Protein AF-A0A3S1QJS0-F1 (afdb_monomer_lite)

Foldseek 3Di:
DDDDPVVVCVVVVHDDDDDDDDPDPDDQWDDDDPDIGGDDDACDDPNDGPDDDDD

Sequence (55 aa):
MGETIEKRLSDLGVTIPAAAAPAANYVPYCRTGNLLFTAGQLPLKDGKLQASGLL

Radius of gyration: 14.77 Å; chains: 1; bounding box: 33×22×43 Å

Secondary structure (DSSP, 8-state):
--S-HHHHHHHTT--PPPPPPPSSSS-SEEEETTEEEEPP---EETTEE------

pLDDT: mean 92.68, std 7.16, range [61.0, 98.56]

Structure (mmCIF, N/CA/C/O backbone):
data_AF-A0A3S1QJS0-F1
#
_entry.id   AF-A0A3S1QJS0-F1
#
loop_
_atom_site.group_PDB
_atom_site.id
_atom_site.type_symbol
_atom_site.label_atom_id
_atom_site.label_alt_id
_atom_site.label_comp_id
_atom_site.label_asym_i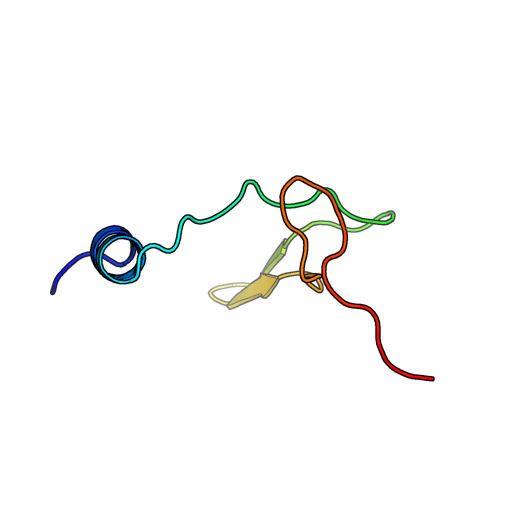d
_atom_site.label_entity_id
_atom_site.label_seq_id
_atom_site.pdbx_PDB_ins_code
_atom_site.Cartn_x
_atom_site.Cartn_y
_atom_site.Cartn_z
_atom_site.occupancy
_atom_site.B_iso_or_equiv
_atom_site.auth_seq_id
_atom_site.auth_comp_id
_atom_site.auth_asym_id
_atom_site.auth_atom_id
_atom_site.pdbx_PDB_model_num
ATOM 1 N N . MET A 1 1 ? -4.172 1.328 27.454 1.00 61.00 1 MET A N 1
ATOM 2 C CA . MET A 1 1 ? -4.212 1.286 25.975 1.00 61.00 1 MET A CA 1
ATOM 3 C C . MET A 1 1 ? -5.672 1.308 25.562 1.00 61.00 1 MET A C 1
ATOM 5 O O . MET A 1 1 ? -6.449 0.600 26.186 1.00 61.00 1 MET A O 1
ATOM 9 N N . GLY A 1 2 ? -6.056 2.191 24.636 1.00 82.50 2 GLY A N 1
ATOM 10 C CA . GLY A 1 2 ? -7.433 2.250 24.128 1.00 82.50 2 GLY A CA 1
ATOM 11 C C . GLY A 1 2 ? -7.744 1.086 23.184 1.00 82.50 2 GLY A C 1
ATOM 12 O O . GLY A 1 2 ? -6.933 0.171 23.053 1.00 82.50 2 GLY A O 1
ATOM 13 N N . GLU A 1 3 ? -8.893 1.142 22.509 1.00 87.00 3 GLU A N 1
ATOM 14 C CA . GLU A 1 3 ? -9.248 0.170 21.465 1.00 87.00 3 GLU A CA 1
ATOM 15 C C . GLU A 1 3 ? -8.125 -0.025 20.436 1.00 87.00 3 GLU A C 1
ATOM 17 O O . GLU A 1 3 ? -7.411 0.929 20.098 1.00 87.00 3 GLU A O 1
ATOM 22 N N . THR A 1 4 ? -7.988 -1.261 19.945 1.00 95.44 4 THR A N 1
ATOM 23 C CA . THR A 1 4 ? -6.939 -1.654 19.000 1.00 95.44 4 THR A CA 1
ATOM 24 C C . THR A 1 4 ? -7.121 -0.971 17.642 1.00 95.44 4 THR A C 1
ATOM 26 O O . THR A 1 4 ? -8.221 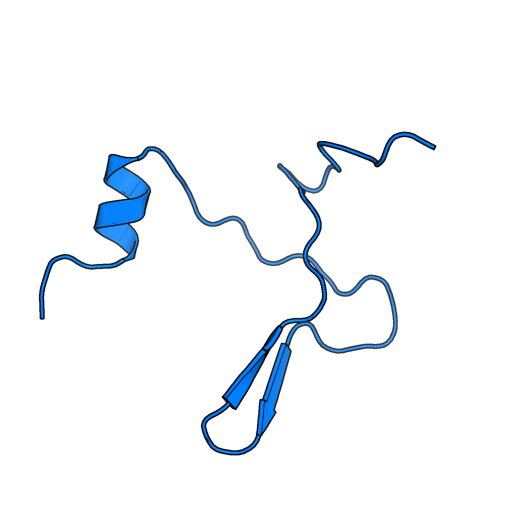-0.552 17.273 1.00 95.44 4 THR A O 1
ATOM 29 N N . ILE A 1 5 ? -6.032 -0.844 16.882 1.00 95.44 5 ILE A N 1
ATOM 30 C CA . ILE A 1 5 ? -6.061 -0.236 15.543 1.00 95.44 5 ILE A CA 1
ATOM 31 C C . ILE A 1 5 ? -6.958 -1.066 14.615 1.00 95.44 5 ILE A C 1
ATOM 33 O O . ILE A 1 5 ? -7.756 -0.509 13.865 1.00 95.44 5 ILE A O 1
ATOM 37 N N . GLU A 1 6 ? -6.884 -2.392 14.732 1.00 94.69 6 GLU A N 1
ATOM 38 C CA . GLU A 1 6 ? -7.690 -3.352 13.981 1.00 94.69 6 GLU A CA 1
ATOM 39 C C . GLU A 1 6 ? -9.185 -3.132 14.218 1.00 94.69 6 GLU A C 1
ATOM 41 O O . GLU A 1 6 ? -9.960 -3.131 13.263 1.00 94.69 6 GLU A O 1
ATOM 46 N N . LYS A 1 7 ? -9.592 -2.876 15.470 1.00 95.25 7 LYS A N 1
ATOM 47 C CA . LYS A 1 7 ? -10.994 -2.604 15.793 1.00 95.25 7 LYS A CA 1
ATOM 48 C C . LYS A 1 7 ? -11.479 -1.316 15.130 1.00 95.25 7 LYS A C 1
ATOM 50 O O . LYS A 1 7 ? -12.509 -1.325 14.468 1.00 95.25 7 LYS A O 1
ATOM 55 N N . ARG A 1 8 ? -10.709 -0.229 15.241 1.00 96.12 8 ARG A N 1
ATOM 56 C CA . ARG A 1 8 ? -11.074 1.068 14.639 1.00 96.12 8 ARG A CA 1
ATOM 57 C C . ARG A 1 8 ? -11.225 0.985 13.122 1.00 96.12 8 ARG A C 1
ATOM 59 O O . ARG A 1 8 ? -12.119 1.610 12.565 1.00 96.12 8 ARG A O 1
ATOM 66 N N . LEU A 1 9 ? -10.356 0.226 12.456 1.00 96.44 9 LEU A N 1
ATOM 67 C CA . LEU A 1 9 ? -10.453 -0.009 11.014 1.00 96.44 9 LEU A CA 1
ATOM 68 C C . LEU A 1 9 ? -11.690 -0.842 10.664 1.00 96.44 9 LEU A C 1
ATOM 70 O O . LEU A 1 9 ? -12.427 -0.480 9.747 1.00 96.44 9 LEU A O 1
ATOM 74 N N . SER A 1 10 ? -11.952 -1.905 11.429 1.00 96.00 10 SER A N 1
ATOM 75 C CA . SER A 1 10 ? -13.138 -2.747 11.253 1.00 96.00 10 SER A CA 1
ATOM 76 C C . SER A 1 10 ? -14.442 -1.965 11.429 1.00 96.00 10 SER A C 1
ATOM 78 O O . SER A 1 10 ? -15.361 -2.151 10.638 1.00 96.00 10 SER A O 1
ATOM 80 N N . ASP A 1 11 ? -14.523 -1.069 12.416 1.00 96.56 11 ASP A N 1
ATOM 81 C CA . ASP A 1 11 ? -15.707 -0.232 12.667 1.00 96.56 11 ASP A CA 1
ATOM 82 C C . ASP A 1 11 ? -15.992 0.740 11.502 1.00 96.56 11 ASP A C 1
ATOM 84 O O . ASP A 1 11 ? -17.134 1.140 11.286 1.00 96.56 11 ASP A O 1
ATOM 88 N N . LEU A 1 12 ? -14.967 1.083 10.711 1.00 97.50 12 LEU A N 1
ATOM 89 C CA . LEU A 1 12 ? -15.085 1.870 9.478 1.00 97.50 12 LEU A CA 1
ATOM 90 C C . LEU A 1 12 ? -15.339 1.009 8.227 1.00 97.50 12 LEU A C 1
ATOM 92 O O . LEU A 1 12 ? -15.420 1.545 7.122 1.00 97.50 12 LEU A O 1
ATOM 96 N N . GLY A 1 13 ? -15.428 -0.317 8.368 1.00 96.88 13 GLY A N 1
ATOM 97 C CA . GLY A 1 13 ? -15.549 -1.245 7.243 1.00 96.88 13 GLY A CA 1
ATOM 98 C C . GLY A 1 13 ? -14.279 -1.352 6.388 1.00 96.88 13 GLY A C 1
ATOM 99 O O . GLY A 1 13 ? -14.357 -1.735 5.221 1.00 96.88 13 GLY A O 1
ATOM 100 N N . VAL A 1 14 ? -13.111 -1.002 6.940 1.00 95.25 14 VAL A N 1
ATOM 101 C CA . VAL A 1 14 ? -11.819 -1.039 6.242 1.00 95.25 14 VAL A CA 1
ATOM 102 C C . VAL A 1 14 ? -11.048 -2.298 6.627 1.00 95.25 14 VAL A C 1
ATOM 104 O O . VAL A 1 14 ? -10.750 -2.535 7.795 1.00 95.25 14 VAL A O 1
ATOM 107 N N . THR A 1 15 ? -10.644 -3.076 5.627 1.00 92.69 15 THR A N 1
ATOM 108 C CA . THR A 1 15 ? -9.721 -4.206 5.787 1.00 92.69 15 THR A CA 1
ATOM 109 C C . THR A 1 15 ? -8.341 -3.833 5.264 1.00 92.69 15 THR A C 1
ATOM 111 O O . THR A 1 15 ? -8.229 -3.291 4.163 1.00 92.69 15 THR A O 1
ATOM 114 N N . ILE A 1 16 ? -7.284 -4.162 6.009 1.00 92.31 16 ILE A N 1
ATOM 115 C CA . ILE A 1 16 ? -5.913 -3.986 5.519 1.00 92.31 16 ILE A CA 1
ATOM 116 C C . ILE A 1 16 ? -5.618 -5.064 4.465 1.00 92.31 16 ILE A C 1
ATOM 118 O O . ILE A 1 16 ? -5.741 -6.252 4.775 1.00 92.31 16 ILE A O 1
ATOM 122 N N . PRO A 1 17 ? -5.256 -4.688 3.226 1.00 91.88 17 PRO A N 1
ATOM 123 C CA . PRO A 1 17 ? -4.942 -5.656 2.186 1.00 91.88 17 PRO A CA 1
ATOM 124 C C . PRO A 1 17 ? -3.590 -6.329 2.444 1.00 91.88 17 PRO A C 1
ATOM 126 O O . PRO A 1 17 ? -2.756 -5.836 3.207 1.00 91.88 17 PRO A O 1
ATOM 129 N N . ALA A 1 18 ? -3.342 -7.434 1.742 1.00 91.12 18 ALA A N 1
ATOM 130 C CA . ALA A 1 18 ? -1.994 -7.976 1.640 1.00 91.12 18 ALA A CA 1
ATOM 131 C C . ALA A 1 18 ? -1.053 -6.927 1.021 1.00 91.12 18 ALA A C 1
ATOM 133 O O . ALA A 1 18 ? -1.418 -6.242 0.061 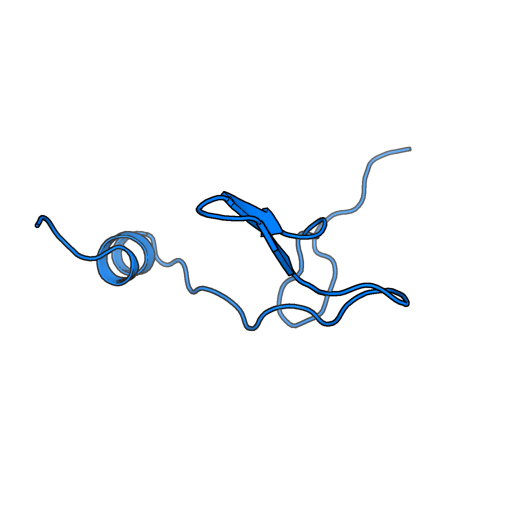1.00 91.12 18 ALA A O 1
ATOM 134 N N . ALA A 1 19 ? 0.155 -6.803 1.572 1.00 90.62 19 ALA A N 1
ATOM 135 C CA . ALA A 1 19 ? 1.144 -5.859 1.070 1.00 90.62 19 ALA A CA 1
ATOM 136 C C . ALA A 1 19 ? 1.535 -6.194 -0.378 1.00 90.62 19 ALA A C 1
ATOM 138 O O . ALA A 1 19 ? 1.744 -7.358 -0.726 1.00 90.62 19 ALA A O 1
ATOM 139 N N . ALA A 1 20 ? 1.648 -5.164 -1.216 1.00 89.88 20 ALA A N 1
ATOM 140 C CA . ALA A 1 20 ? 2.046 -5.332 -2.605 1.00 89.88 20 ALA A CA 1
ATO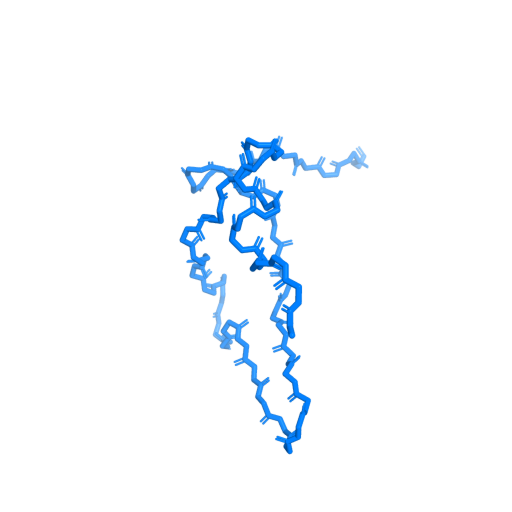M 141 C C . ALA A 1 20 ? 3.521 -5.749 -2.722 1.00 89.88 20 ALA A C 1
ATOM 143 O O . ALA A 1 20 ? 4.369 -5.338 -1.925 1.00 89.88 20 ALA A O 1
ATOM 144 N N . ALA A 1 21 ? 3.832 -6.534 -3.754 1.00 90.81 21 ALA A N 1
ATOM 145 C CA . ALA A 1 21 ? 5.214 -6.822 -4.114 1.00 90.81 21 ALA A CA 1
ATOM 146 C C . ALA A 1 21 ? 5.921 -5.546 -4.626 1.00 90.81 21 ALA A C 1
ATOM 148 O O . ALA A 1 21 ? 5.271 -4.697 -5.246 1.00 90.81 21 ALA A O 1
ATOM 149 N N . PRO A 1 22 ? 7.243 -5.402 -4.413 1.00 93.00 22 PRO A N 1
ATOM 150 C CA . PRO A 1 22 ? 8.018 -4.312 -5.001 1.00 93.00 22 PRO A CA 1
ATOM 151 C C . PRO A 1 22 ? 7.916 -4.287 -6.530 1.00 93.00 22 PRO A C 1
ATOM 153 O O . PRO A 1 22 ? 8.004 -5.323 -7.185 1.00 93.00 22 PRO A O 1
ATOM 156 N N . ALA A 1 23 ? 7.777 -3.092 -7.109 1.00 91.00 23 ALA A N 1
ATOM 157 C CA . ALA A 1 23 ? 7.672 -2.920 -8.563 1.00 91.00 23 ALA A CA 1
ATOM 158 C C . ALA A 1 23 ? 9.013 -3.088 -9.309 1.00 91.00 23 ALA A C 1
ATOM 160 O O . ALA A 1 23 ? 9.031 -3.169 -10.533 1.00 91.00 23 ALA A O 1
ATOM 161 N N . ALA A 1 24 ? 10.136 -3.084 -8.585 1.00 94.50 24 ALA A N 1
ATOM 162 C CA . ALA A 1 24 ? 11.486 -3.230 -9.123 1.00 94.50 24 ALA A CA 1
ATOM 163 C C . ALA A 1 24 ? 12.436 -3.757 -8.028 1.00 94.50 24 ALA A C 1
ATOM 165 O O . ALA A 1 24 ? 11.990 -4.261 -6.998 1.00 94.50 24 ALA A O 1
ATOM 166 N N . ASN A 1 25 ? 13.748 -3.607 -8.228 1.00 97.50 25 ASN A N 1
ATOM 167 C CA . ASN A 1 25 ? 14.794 -4.084 -7.317 1.00 97.50 25 ASN A CA 1
ATOM 168 C C . ASN A 1 25 ? 14.942 -3.192 -6.066 1.00 97.50 25 ASN A C 1
ATOM 170 O O . ASN A 1 25 ? 15.954 -2.517 -5.887 1.00 97.50 25 ASN A O 1
ATOM 174 N N . TYR A 1 26 ? 13.922 -3.178 -5.208 1.00 95.94 26 TYR A N 1
ATOM 175 C CA . TYR A 1 26 ? 13.928 -2.516 -3.901 1.00 95.94 26 TYR A CA 1
ATOM 176 C C . TYR A 1 26 ? 13.091 -3.302 -2.876 1.00 95.94 26 TYR A C 1
ATOM 178 O O . TYR A 1 26 ? 12.339 -4.207 -3.230 1.00 95.94 26 TYR A O 1
ATOM 186 N N . VAL A 1 27 ? 13.233 -2.969 -1.589 1.00 96.31 27 VAL A N 1
ATOM 187 C CA . VAL A 1 27 ? 12.499 -3.612 -0.482 1.00 96.31 27 VAL A CA 1
ATOM 188 C C . VAL A 1 27 ? 11.197 -2.862 -0.157 1.00 96.31 27 VAL A C 1
ATOM 190 O O . VAL A 1 27 ? 11.159 -1.640 -0.290 1.00 96.31 27 VAL A O 1
ATOM 193 N N . PRO A 1 28 ? 10.131 -3.539 0.313 1.00 96.19 28 PRO A N 1
ATOM 194 C CA . PRO A 1 28 ? 8.845 -2.890 0.607 1.00 96.19 28 PRO A CA 1
ATOM 195 C C . PRO A 1 28 ? 8.922 -1.886 1.769 1.00 96.19 28 PRO A C 1
ATOM 197 O O . PRO A 1 28 ? 8.142 -0.935 1.831 1.00 96.19 28 PRO A O 1
ATOM 200 N N . TYR A 1 29 ? 9.868 -2.090 2.686 1.00 97.44 29 TYR A N 1
ATOM 201 C CA . TYR A 1 29 ? 10.199 -1.165 3.760 1.00 97.44 29 TYR A CA 1
ATOM 202 C C . TYR A 1 29 ? 11.653 -1.365 4.202 1.00 97.44 29 TYR A C 1
ATOM 204 O O . TYR A 1 29 ? 12.233 -2.435 4.009 1.00 97.44 29 TYR A O 1
ATOM 212 N N . CYS A 1 30 ? 12.232 -0.358 4.849 1.00 97.56 30 CYS A N 1
ATOM 213 C CA . CYS A 1 30 ? 13.501 -0.472 5.560 1.00 97.56 30 CYS A CA 1
ATOM 214 C C . CYS A 1 30 ? 13.404 0.186 6.942 1.00 97.56 30 CYS A C 1
ATOM 216 O O . CYS A 1 30 ? 12.523 1.005 7.206 1.00 97.56 30 CYS A O 1
ATOM 218 N N . ARG A 1 31 ? 14.298 -0.198 7.855 1.00 98.56 31 ARG A N 1
ATOM 219 C CA . ARG A 1 31 ? 14.339 0.331 9.220 1.00 98.56 31 ARG A CA 1
ATOM 220 C C . ARG A 1 31 ? 15.735 0.847 9.539 1.00 98.56 31 ARG A C 1
ATOM 222 O O . ARG A 1 31 ? 16.713 0.149 9.296 1.00 98.56 31 ARG A O 1
ATOM 229 N N . THR A 1 32 ? 15.811 2.024 10.152 1.00 98.56 32 THR A N 1
ATOM 230 C CA . THR A 1 32 ? 17.039 2.571 10.746 1.00 98.56 32 THR A CA 1
ATOM 231 C C . THR A 1 32 ? 16.740 3.050 12.163 1.00 98.56 32 THR A C 1
ATOM 233 O O . THR A 1 32 ? 15.866 3.887 12.382 1.00 98.56 32 THR A O 1
ATOM 236 N N . GLY A 1 33 ? 17.391 2.442 13.159 1.00 98.25 33 GLY A N 1
ATOM 237 C CA . GLY A 1 33 ? 17.093 2.682 14.573 1.00 98.25 33 GLY A CA 1
ATOM 238 C C . GLY A 1 33 ? 15.622 2.411 14.920 1.00 98.25 33 GLY A C 1
ATOM 239 O O . GLY A 1 33 ? 15.152 1.268 14.886 1.00 98.25 33 GLY A O 1
ATOM 240 N N . ASN A 1 34 ? 14.891 3.467 15.269 1.00 98.38 34 ASN A N 1
ATOM 241 C CA . ASN A 1 34 ? 13.460 3.452 15.588 1.00 98.38 34 ASN A CA 1
ATOM 242 C C . ASN A 1 34 ? 12.565 3.999 14.457 1.00 98.38 34 ASN A C 1
ATOM 244 O O . ASN A 1 34 ? 11.357 4.097 14.652 1.00 98.38 34 ASN A O 1
ATOM 248 N N . LEU A 1 35 ? 13.128 4.332 13.292 1.00 98.56 35 LEU A N 1
ATOM 249 C CA . LEU A 1 35 ? 12.384 4.814 12.130 1.00 98.56 35 LEU A CA 1
ATOM 250 C C . LEU A 1 35 ? 12.130 3.671 11.142 1.00 98.56 35 LEU A C 1
ATOM 252 O O . LEU A 1 35 ? 13.062 2.963 10.752 1.00 98.56 35 LEU A O 1
ATOM 256 N N . LEU A 1 36 ? 10.873 3.515 10.727 1.00 98.25 36 LEU A N 1
ATOM 257 C CA . LEU A 1 36 ? 10.435 2.577 9.694 1.00 98.25 36 LEU A CA 1
ATOM 258 C C . LEU A 1 36 ? 9.982 3.373 8.465 1.00 98.25 36 LEU A C 1
ATOM 260 O O . LEU A 1 36 ? 9.057 4.176 8.559 1.00 98.25 36 LEU A O 1
ATOM 264 N N . PHE A 1 37 ? 10.628 3.143 7.326 1.00 98.12 37 PHE A N 1
ATOM 265 C CA . PHE A 1 37 ? 10.332 3.803 6.057 1.00 98.12 37 PHE A CA 1
ATOM 266 C C . PHE A 1 37 ? 9.652 2.811 5.122 1.00 98.12 37 PHE A C 1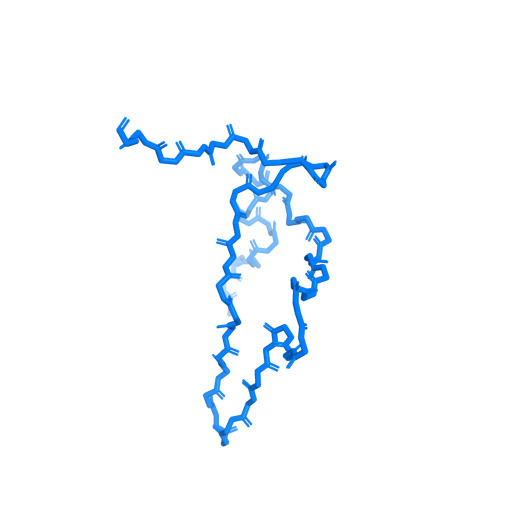
ATOM 268 O O . PHE A 1 37 ? 10.214 1.754 4.833 1.00 98.12 37 PHE A O 1
ATOM 275 N N . THR A 1 38 ? 8.458 3.141 4.643 1.00 97.19 38 THR A N 1
ATOM 276 C CA . THR A 1 38 ? 7.761 2.364 3.615 1.00 97.19 38 THR A CA 1
ATOM 277 C C . THR A 1 38 ? 8.160 2.845 2.224 1.00 97.19 38 THR A C 1
ATOM 279 O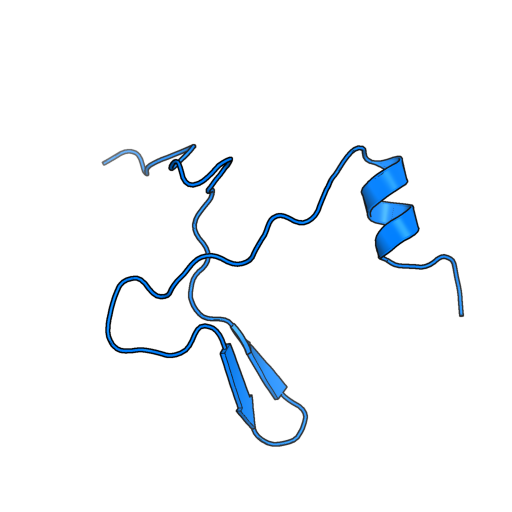 O . THR A 1 38 ? 8.433 4.027 2.010 1.00 97.19 38 THR A O 1
ATOM 282 N N . ALA A 1 39 ? 8.182 1.932 1.254 1.00 96.31 39 ALA A N 1
ATOM 283 C CA . ALA A 1 39 ? 8.216 2.316 -0.151 1.00 96.31 39 ALA A CA 1
ATOM 284 C C . ALA A 1 39 ? 6.883 2.969 -0.563 1.00 96.31 39 ALA A C 1
ATOM 286 O O . ALA A 1 39 ? 5.868 2.833 0.129 1.00 96.31 39 ALA A O 1
ATOM 287 N N . GLY A 1 40 ? 6.866 3.637 -1.720 1.00 94.25 40 GLY A N 1
ATOM 288 C CA . GLY A 1 40 ? 5.639 4.210 -2.277 1.00 94.25 40 GLY A CA 1
ATOM 289 C C . GLY A 1 40 ? 4.525 3.165 -2.406 1.00 94.25 40 GLY A C 1
ATOM 290 O O . GLY A 1 40 ? 4.761 2.064 -2.898 1.00 94.25 40 GLY A O 1
ATOM 291 N N . GLN A 1 41 ? 3.321 3.510 -1.948 1.00 94.19 41 GLN A N 1
ATOM 292 C CA . GLN A 1 41 ? 2.137 2.652 -2.026 1.00 94.19 41 GLN A CA 1
ATOM 293 C C . GLN A 1 41 ? 1.165 3.205 -3.071 1.00 94.19 41 GLN A C 1
ATOM 295 O O . GLN A 1 41 ? 0.891 4.404 -3.100 1.00 94.19 41 GLN A O 1
ATOM 300 N N . LEU A 1 42 ? 0.644 2.326 -3.925 1.00 94.06 42 LEU A N 1
ATOM 301 C CA . LEU A 1 42 ? -0.360 2.653 -4.938 1.00 94.06 42 LEU A CA 1
ATOM 302 C C . LEU A 1 42 ? -1.774 2.342 -4.420 1.00 94.06 42 LEU A C 1
ATOM 304 O O . LEU A 1 42 ? -1.919 1.482 -3.547 1.00 94.06 42 LEU A O 1
ATOM 308 N N . PRO A 1 43 ? -2.830 2.969 -4.977 1.00 94.00 43 PRO A N 1
ATOM 309 C CA . PRO A 1 43 ? -4.216 2.644 -4.652 1.00 94.00 43 PRO A CA 1
ATOM 310 C C . PRO A 1 43 ? -4.620 1.324 -5.328 1.00 94.00 43 PRO A C 1
ATOM 312 O O . PRO A 1 43 ? -5.387 1.305 -6.291 1.00 94.00 43 PRO A O 1
ATOM 315 N N . LEU A 1 44 ? -4.047 0.212 -4.867 1.00 92.88 44 LEU A N 1
ATOM 316 C CA . LEU A 1 44 ? -4.372 -1.124 -5.350 1.00 92.88 44 LEU A CA 1
ATOM 317 C C . LEU A 1 44 ? -5.551 -1.696 -4.563 1.00 92.88 44 LEU A C 1
ATOM 319 O O . LEU A 1 44 ? -5.583 -1.640 -3.335 1.00 92.88 44 LEU A O 1
ATOM 323 N N . LYS A 1 45 ? -6.484 -2.319 -5.278 1.00 90.62 45 LYS A N 1
ATOM 324 C CA . LYS A 1 45 ? -7.520 -3.182 -4.710 1.00 90.62 45 LYS A CA 1
ATOM 325 C C . LYS A 1 45 ? -7.524 -4.484 -5.493 1.00 90.62 45 LYS A C 1
ATOM 327 O O . LYS A 1 45 ? -7.531 -4.454 -6.722 1.00 90.62 45 LYS A O 1
ATOM 332 N N . ASP A 1 46 ? -7.430 -5.606 -4.785 1.00 88.88 46 ASP A N 1
ATOM 333 C CA . ASP A 1 46 ? -7.352 -6.948 -5.380 1.00 88.88 46 ASP A CA 1
ATOM 334 C C . ASP A 1 46 ? -6.260 -7.058 -6.465 1.00 88.88 46 ASP A C 1
ATOM 336 O O . ASP A 1 46 ? -6.461 -7.615 -7.543 1.00 88.88 46 ASP A O 1
ATOM 340 N N . GLY A 1 47 ? -5.100 -6.441 -6.200 1.00 88.19 47 GLY A N 1
ATOM 341 C CA . GLY A 1 47 ? -3.956 -6.403 -7.118 1.00 88.19 47 GLY A CA 1
ATOM 342 C C . GLY A 1 47 ? -4.109 -5.469 -8.326 1.00 88.19 47 GLY A C 1
ATOM 343 O O . GLY A 1 47 ? -3.221 -5.437 -9.174 1.00 88.19 47 GLY A O 1
ATOM 344 N N . LYS A 1 48 ? -5.199 -4.696 -8.423 1.00 91.06 48 LYS A N 1
ATOM 345 C CA . LYS A 1 48 ? -5.492 -3.805 -9.557 1.00 91.06 48 LYS A CA 1
ATOM 346 C C . LYS A 1 48 ? -5.471 -2.336 -9.152 1.00 91.06 48 LYS A C 1
ATOM 348 O O . LYS A 1 48 ? -6.051 -1.960 -8.132 1.00 91.06 48 LYS A O 1
ATOM 353 N N . LEU A 1 49 ? -4.861 -1.499 -9.989 1.00 92.88 49 LEU A N 1
ATOM 354 C CA . LEU A 1 49 ? -4.827 -0.049 -9.802 1.00 92.88 49 LEU A CA 1
ATOM 355 C C . LEU A 1 49 ? -6.238 0.542 -9.900 1.00 92.88 49 LEU A C 1
ATOM 357 O O . LEU A 1 49 ? -6.921 0.346 -10.901 1.00 92.88 49 LEU A O 1
ATOM 361 N N . GLN A 1 50 ? -6.669 1.249 -8.855 1.00 94.69 50 GLN A N 1
ATOM 362 C CA . GLN A 1 50 ? -8.008 1.842 -8.782 1.00 94.69 50 GLN A CA 1
ATOM 363 C C . GLN A 1 50 ? -8.077 3.246 -9.376 1.00 94.69 50 GLN A C 1
ATOM 365 O O . GLN A 1 50 ? -9.126 3.658 -9.859 1.00 94.69 50 GLN A O 1
ATOM 370 N N . ALA A 1 51 ? -6.972 3.984 -9.329 1.00 92.56 51 ALA A N 1
ATOM 371 C CA . ALA A 1 51 ? -6.897 5.336 -9.851 1.00 92.56 51 ALA A CA 1
ATOM 372 C C . ALA A 1 51 ? -5.504 5.604 -10.418 1.00 92.56 51 ALA A C 1
ATOM 374 O O . ALA A 1 51 ? -4.494 5.244 -9.809 1.00 92.56 51 ALA A O 1
ATOM 375 N N . SER A 1 52 ? -5.467 6.259 -11.572 1.00 91.56 52 SER A N 1
ATOM 376 C CA . SER A 1 52 ? -4.272 6.848 -12.169 1.00 91.56 52 SER A CA 1
ATOM 377 C C . SER A 1 52 ? -4.413 8.367 -12.184 1.00 91.56 52 SER A C 1
ATOM 379 O O . SER A 1 52 ? -5.528 8.890 -12.189 1.00 91.56 52 SER A O 1
ATOM 381 N N . GLY A 1 53 ? -3.287 9.079 -12.189 1.00 87.38 53 GLY A N 1
ATOM 382 C CA . GLY A 1 53 ? -3.300 10.533 -12.341 1.00 87.38 53 GLY A CA 1
ATOM 383 C C . GLY A 1 53 ? -3.925 10.968 -13.670 1.00 87.38 53 GLY A C 1
ATOM 384 O O . GLY A 1 53 ? -3.887 10.229 -14.655 1.00 87.38 53 GLY A O 1
ATOM 385 N N . LEU A 1 54 ? -4.490 12.174 -13.671 1.00 81.81 54 LEU A N 1
ATOM 386 C CA . LEU A 1 54 ? -4.892 12.897 -14.873 1.00 81.81 54 LEU A CA 1
ATOM 387 C C . LEU A 1 54 ? -3.634 13.603 -15.388 1.00 81.81 54 LEU A C 1
ATOM 389 O O . LEU A 1 54 ? -3.181 14.563 -14.765 1.00 81.81 54 LEU A O 1
ATOM 393 N N . LEU A 1 55 ? -3.017 13.079 -16.442 1.00 61.62 55 LEU A N 1
ATOM 394 C CA . LEU A 1 55 ? -2.173 13.910 -17.300 1.00 61.62 55 LEU A CA 1
ATOM 395 C C . LEU A 1 55 ? -3.085 14.642 -18.282 1.00 61.62 55 LEU A C 1
ATOM 397 O O . LEU A 1 55 ? -3.987 13.965 -18.827 1.00 61.62 55 LEU A O 1
#